Protein AF-A0A832KED1-F1 (afdb_monomer_lite)

Sequence (69 aa):
MGLTKILRHRDESTLDIREQKIFTCPKCDNELFLNMRFCDKCGSRIEWPEEYHHLINPGSGRNKPARTR

Structure (mmCIF, N/CA/C/O backbone):
data_AF-A0A832KED1-F1
#
_entry.id   AF-A0A832KED1-F1
#
loop_
_atom_site.group_PDB
_atom_site.id
_atom_site.type_symbol
_atom_site.label_atom_id
_atom_site.label_alt_id
_atom_site.label_comp_id
_atom_site.label_asym_id
_atom_site.label_entity_id
_atom_site.label_seq_id
_atom_site.pdbx_PDB_ins_code
_atom_site.Cartn_x
_atom_site.Cartn_y
_atom_site.Cartn_z
_atom_site.occupancy
_atom_site.B_iso_or_equiv
_atom_site.auth_seq_id
_atom_site.auth_comp_id
_atom_site.auth_asym_id
_atom_site.auth_atom_id
_atom_site.pdbx_PDB_model_num
ATOM 1 N N . MET A 1 1 ? 56.580 -8.152 23.091 1.00 47.31 1 MET A N 1
ATOM 2 C CA . MET A 1 1 ? 55.702 -9.191 22.508 1.00 47.31 1 MET A CA 1
ATOM 3 C C . MET A 1 1 ? 54.264 -8.845 22.892 1.00 47.31 1 MET A C 1
ATOM 5 O O . MET A 1 1 ? 53.764 -9.340 23.889 1.00 47.31 1 MET A O 1
ATOM 9 N N . GLY A 1 2 ? 53.659 -7.868 22.206 1.00 45.28 2 GLY A N 1
ATOM 10 C CA . GLY A 1 2 ? 52.339 -7.323 22.548 1.00 45.28 2 GLY A CA 1
ATOM 11 C C . GLY A 1 2 ? 51.287 -7.890 21.608 1.00 45.28 2 GLY A C 1
ATOM 12 O O . GLY A 1 2 ? 51.344 -7.645 20.407 1.00 45.28 2 GLY A O 1
ATOM 13 N N . LEU A 1 3 ? 50.392 -8.704 22.155 1.00 53.72 3 LEU A N 1
ATOM 14 C CA . LEU A 1 3 ? 49.396 -9.467 21.416 1.00 53.72 3 LEU A CA 1
ATOM 15 C C . LEU A 1 3 ? 48.352 -8.546 20.764 1.00 53.72 3 LEU A C 1
ATOM 17 O O . LEU A 1 3 ? 47.837 -7.603 21.361 1.00 53.72 3 LEU A O 1
ATOM 21 N N . THR A 1 4 ? 48.064 -8.867 19.510 1.00 52.66 4 THR A N 1
ATOM 22 C CA . THR A 1 4 ? 47.146 -8.231 18.565 1.00 52.66 4 THR A CA 1
ATOM 23 C C . THR A 1 4 ? 45.722 -8.058 19.109 1.00 52.66 4 THR A C 1
ATOM 25 O O . THR A 1 4 ? 45.038 -9.049 19.361 1.00 52.66 4 THR A O 1
ATOM 28 N N . LYS A 1 5 ? 45.214 -6.820 19.179 1.00 51.31 5 LYS A N 1
ATOM 29 C CA . LYS A 1 5 ? 43.769 -6.537 19.270 1.00 51.31 5 LYS A CA 1
ATOM 30 C C . LYS A 1 5 ? 43.235 -6.126 17.900 1.00 51.31 5 LYS A C 1
ATOM 32 O O . LYS A 1 5 ? 42.978 -4.958 17.637 1.00 51.31 5 LYS A O 1
ATOM 37 N N . ILE A 1 6 ? 43.074 -7.107 17.016 1.00 64.00 6 ILE A N 1
ATOM 38 C CA . ILE A 1 6 ? 42.241 -6.952 15.820 1.00 64.00 6 ILE A CA 1
ATOM 39 C C . ILE A 1 6 ? 40.802 -7.160 16.296 1.00 64.00 6 ILE A C 1
ATOM 41 O O . ILE A 1 6 ? 40.307 -8.286 16.333 1.00 64.00 6 ILE A O 1
ATOM 45 N N . LEU A 1 7 ? 40.150 -6.084 16.737 1.00 60.81 7 LEU A N 1
ATOM 46 C CA . LEU A 1 7 ? 38.712 -6.099 16.986 1.00 60.81 7 LEU A CA 1
ATOM 47 C C . LEU A 1 7 ? 38.014 -6.158 15.625 1.00 60.81 7 LEU A C 1
ATOM 49 O O . LEU A 1 7 ? 37.864 -5.157 14.929 1.00 60.81 7 LEU A O 1
ATOM 53 N N . ARG A 1 8 ? 37.640 -7.375 15.223 1.00 56.38 8 ARG A N 1
ATOM 54 C CA . ARG A 1 8 ? 36.706 -7.624 14.128 1.00 56.38 8 ARG A CA 1
ATOM 55 C C . ARG A 1 8 ? 35.345 -7.075 14.560 1.00 56.38 8 ARG A C 1
ATOM 57 O O 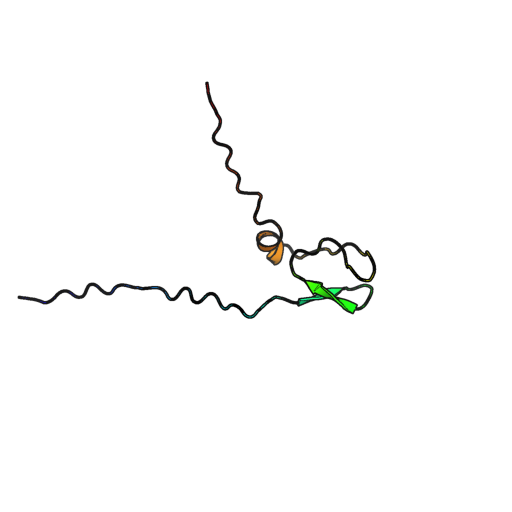. ARG A 1 8 ? 34.618 -7.763 15.271 1.00 56.38 8 ARG A O 1
ATOM 64 N N . HIS A 1 9 ? 34.998 -5.860 14.143 1.00 62.25 9 HIS A N 1
ATOM 65 C CA . HIS A 1 9 ? 33.600 -5.435 14.128 1.00 62.25 9 HIS A CA 1
ATOM 66 C C . HIS A 1 9 ? 32.874 -6.286 13.083 1.00 62.25 9 HIS A C 1
ATOM 68 O O . HIS A 1 9 ? 32.893 -6.006 11.887 1.00 62.25 9 HIS A O 1
ATOM 74 N N . ARG A 1 10 ? 32.306 -7.398 13.545 1.00 60.66 10 ARG A N 1
ATOM 75 C CA . ARG A 1 10 ? 31.284 -8.147 12.827 1.00 60.66 10 ARG A CA 1
ATOM 76 C C . ARG A 1 10 ? 29.974 -7.451 13.162 1.00 60.66 10 ARG A C 1
ATOM 78 O O . ARG A 1 10 ? 29.344 -7.816 14.145 1.00 60.66 10 ARG A O 1
ATOM 85 N N . ASP A 1 11 ? 29.655 -6.395 12.420 1.00 59.03 11 ASP A N 1
ATOM 86 C CA . ASP A 1 11 ? 28.385 -5.706 12.611 1.00 59.03 11 ASP A CA 1
ATOM 87 C C . ASP A 1 11 ? 27.248 -6.657 12.234 1.00 59.03 11 ASP A C 1
ATOM 89 O O . ASP A 1 11 ? 27.229 -7.316 11.189 1.00 59.03 11 ASP A O 1
ATOM 93 N N . GLU A 1 12 ? 26.389 -6.813 13.215 1.00 60.97 12 GLU A N 1
ATOM 94 C CA . GLU A 1 12 ? 25.360 -7.807 13.387 1.00 60.97 12 GLU A CA 1
ATOM 95 C C . GLU A 1 12 ? 24.207 -7.482 12.436 1.00 60.97 12 GLU A C 1
ATOM 97 O O . GLU A 1 12 ? 23.206 -6.891 12.813 1.00 60.97 12 GLU A O 1
ATOM 102 N N . SER A 1 13 ? 24.334 -7.851 11.159 1.00 60.34 13 SER A N 1
ATOM 103 C CA . SER A 1 13 ? 23.212 -7.784 10.212 1.00 60.34 13 SER A CA 1
ATOM 104 C C . SER A 1 13 ? 22.204 -8.910 10.475 1.00 60.34 13 SER A C 1
ATOM 106 O O . SER A 1 13 ? 21.879 -9.701 9.591 1.00 60.34 13 SER A O 1
ATOM 108 N N . THR A 1 14 ? 21.688 -8.995 11.701 1.00 58.12 14 THR A N 1
ATOM 109 C CA . THR A 1 14 ? 20.360 -9.552 11.957 1.00 58.12 14 THR A CA 1
ATOM 110 C C . THR A 1 14 ? 19.350 -8.491 11.539 1.00 58.12 14 THR A C 1
ATOM 112 O O . THR A 1 14 ? 18.778 -7.791 12.370 1.00 58.12 14 THR A O 1
ATOM 115 N N . LEU A 1 15 ? 19.175 -8.318 10.227 1.00 61.06 15 LEU A N 1
ATOM 116 C CA . LEU A 1 15 ? 18.027 -7.579 9.719 1.00 61.06 15 LEU A CA 1
ATOM 117 C C . LEU A 1 15 ? 16.790 -8.419 10.043 1.00 61.06 15 LEU A C 1
ATOM 119 O O . LEU A 1 15 ? 16.568 -9.493 9.483 1.00 61.06 15 LEU A O 1
ATOM 123 N N . ASP A 1 16 ? 16.085 -7.932 11.055 1.00 55.81 16 ASP A N 1
ATOM 124 C CA . ASP A 1 16 ? 14.888 -8.469 11.672 1.00 55.81 16 ASP A CA 1
ATOM 125 C C . ASP A 1 16 ? 13.848 -8.902 10.624 1.00 55.81 16 ASP A C 1
ATOM 127 O O . ASP A 1 16 ? 13.368 -8.120 9.806 1.00 55.81 16 ASP A O 1
ATOM 131 N N . ILE A 1 17 ? 13.521 -10.193 10.629 1.00 61.16 17 ILE A N 1
ATOM 132 C CA . ILE A 1 17 ? 12.678 -10.852 9.621 1.00 61.16 17 ILE A CA 1
ATOM 133 C C . ILE A 1 17 ? 11.178 -10.623 9.914 1.00 61.16 17 ILE A C 1
ATOM 135 O O . ILE A 1 17 ? 10.341 -11.374 9.412 1.00 61.16 17 ILE A O 1
ATOM 139 N N . ARG A 1 18 ? 10.789 -9.674 10.783 1.00 61.16 18 ARG A N 1
ATOM 140 C CA . ARG A 1 18 ? 9.447 -9.709 11.396 1.00 61.16 18 ARG A CA 1
ATOM 141 C C . ARG A 1 18 ? 8.595 -8.458 11.274 1.00 61.16 18 ARG A C 1
ATOM 143 O O . ARG A 1 18 ? 7.386 -8.589 11.441 1.00 61.16 18 ARG A O 1
ATOM 150 N N . GLU A 1 19 ? 9.129 -7.306 10.889 1.00 65.56 19 GLU A N 1
ATOM 151 C CA . GLU A 1 19 ? 8.295 -6.106 10.742 1.00 65.56 19 GLU A CA 1
ATOM 152 C C . GLU A 1 19 ? 7.911 -5.833 9.279 1.00 65.56 19 GLU A C 1
ATOM 154 O O . GLU A 1 19 ? 8.416 -4.927 8.615 1.00 65.56 19 GLU A O 1
ATOM 159 N N . GLN A 1 20 ? 6.989 -6.641 8.745 1.00 69.44 20 GLN A N 1
ATOM 160 C CA . GLN A 1 20 ? 6.274 -6.264 7.523 1.00 69.44 20 GLN A CA 1
ATOM 161 C C . GLN A 1 20 ? 5.337 -5.104 7.875 1.00 69.44 20 GLN A C 1
ATOM 163 O O . GLN A 1 20 ? 4.349 -5.300 8.578 1.00 69.44 20 GLN A O 1
ATOM 168 N N . LYS A 1 21 ? 5.651 -3.887 7.417 1.00 73.00 21 LYS A N 1
ATOM 169 C CA . LYS A 1 21 ? 4.784 -2.719 7.629 1.00 73.00 21 LYS A CA 1
ATOM 170 C C . LYS A 1 21 ? 3.448 -2.929 6.906 1.00 73.00 21 LYS A C 1
ATOM 172 O O . LYS A 1 21 ? 3.410 -2.959 5.674 1.00 73.00 21 LYS A O 1
ATOM 177 N N . ILE A 1 22 ? 2.375 -3.077 7.684 1.00 84.31 22 ILE A N 1
ATOM 178 C CA . ILE A 1 22 ? 0.990 -3.184 7.208 1.00 84.31 22 ILE A CA 1
ATOM 179 C C . ILE A 1 22 ? 0.363 -1.789 7.250 1.00 84.31 22 ILE A C 1
ATOM 181 O O . ILE A 1 22 ? 0.511 -1.062 8.231 1.00 84.31 22 ILE A O 1
ATOM 185 N N . PHE A 1 23 ? -0.330 -1.417 6.178 1.00 87.31 23 PHE A N 1
ATOM 186 C CA . PHE A 1 23 ? -1.009 -0.132 6.027 1.00 87.31 23 PHE A CA 1
ATOM 187 C C . PHE A 1 23 ? -2.510 -0.337 5.879 1.00 87.31 23 PHE A C 1
ATOM 189 O O . PHE A 1 23 ? -2.954 -1.393 5.446 1.00 87.31 23 PHE A O 1
ATOM 196 N N . THR A 1 24 ? -3.301 0.685 6.180 1.00 91.25 24 THR A N 1
ATOM 197 C CA . THR A 1 24 ? -4.761 0.612 6.061 1.00 91.25 24 THR A CA 1
ATOM 198 C C . THR A 1 24 ? -5.230 1.387 4.839 1.00 91.25 24 THR A C 1
ATOM 200 O O . THR A 1 24 ? -4.814 2.522 4.604 1.00 91.25 24 THR A O 1
ATOM 203 N N . CYS A 1 25 ? -6.107 0.782 4.041 1.00 92.00 25 CYS A N 1
ATOM 204 C CA . CYS A 1 25 ? -6.707 1.453 2.899 1.00 92.00 25 CYS A CA 1
ATOM 205 C C . CYS A 1 25 ? -7.654 2.570 3.369 1.00 92.00 25 CYS A C 1
ATOM 207 O O . CYS A 1 25 ? -8.657 2.260 4.005 1.00 92.00 25 CYS A O 1
ATOM 209 N N . PRO A 1 26 ? -7.461 3.836 2.960 1.00 89.25 26 PRO A N 1
ATOM 210 C CA . PRO A 1 26 ? -8.305 4.952 3.407 1.00 89.25 26 PRO A CA 1
ATOM 211 C C . PRO A 1 26 ? -9.738 4.934 2.844 1.00 89.25 26 PRO A C 1
ATOM 213 O O . PRO A 1 26 ? -10.523 5.832 3.126 1.00 89.25 26 PRO A O 1
ATOM 216 N N . LYS A 1 27 ? -10.078 3.958 1.991 1.00 92.62 27 LYS A N 1
ATOM 217 C CA . LYS A 1 27 ? -11.385 3.868 1.322 1.00 92.62 27 LYS A CA 1
ATOM 218 C C . LYS A 1 27 ? -12.239 2.682 1.766 1.00 92.62 27 LYS A C 1
ATOM 220 O O . LYS A 1 27 ? -13.451 2.712 1.585 1.00 92.62 27 LYS A O 1
ATOM 225 N N . CYS A 1 28 ? -11.620 1.622 2.270 1.00 93.62 28 CYS A N 1
ATOM 226 C CA . CYS A 1 28 ? -12.334 0.408 2.675 1.00 93.62 28 CYS A CA 1
ATOM 227 C C . CYS A 1 28 ? -11.779 -0.227 3.950 1.00 93.62 28 CYS A C 1
ATOM 229 O O . CYS A 1 28 ? -12.191 -1.329 4.295 1.00 93.62 28 CYS A O 1
ATOM 231 N N . ASP A 1 29 ? -10.798 0.420 4.580 1.00 92.62 29 ASP A N 1
ATOM 232 C CA . ASP A 1 29 ? -10.166 -0.004 5.829 1.00 92.62 29 ASP A CA 1
ATOM 233 C C . ASP A 1 29 ? -9.495 -1.387 5.784 1.00 92.62 29 ASP A C 1
ATOM 235 O O . ASP A 1 29 ? -9.152 -1.961 6.812 1.00 92.62 29 ASP A O 1
ATOM 239 N N . ASN A 1 30 ? -9.250 -1.924 4.584 1.00 93.12 30 ASN A N 1
ATOM 240 C CA . ASN A 1 30 ? -8.542 -3.188 4.421 1.00 93.12 30 ASN A CA 1
ATOM 241 C C . ASN A 1 30 ? -7.033 -3.033 4.626 1.00 93.12 30 ASN A C 1
ATOM 243 O O . ASN A 1 30 ? -6.443 -2.022 4.242 1.00 93.12 30 ASN A O 1
ATOM 247 N N . GLU A 1 31 ? -6.405 -4.094 5.119 1.00 92.12 31 GLU A N 1
ATOM 248 C CA . GLU A 1 31 ? -4.957 -4.209 5.270 1.00 92.12 31 GLU A CA 1
ATOM 249 C C . GLU A 1 31 ? -4.246 -4.250 3.903 1.00 92.12 31 GLU A C 1
ATOM 251 O O . GLU A 1 31 ?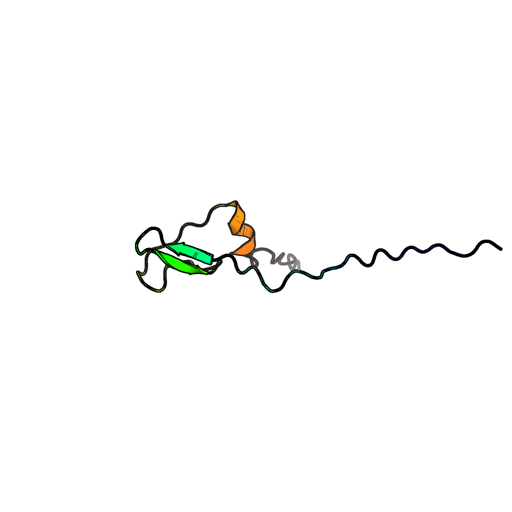 -4.668 -4.929 2.962 1.00 92.12 31 GLU A O 1
ATOM 256 N N . LEU A 1 32 ? -3.167 -3.488 3.778 1.00 90.25 32 LEU A N 1
ATOM 257 C CA . LEU A 1 32 ? -2.359 -3.307 2.580 1.00 90.25 32 LEU A CA 1
ATOM 258 C C . LEU A 1 32 ? -0.899 -3.606 2.904 1.00 90.25 32 LEU A C 1
ATOM 260 O O . LEU A 1 32 ? -0.372 -3.184 3.933 1.00 90.25 32 LEU A O 1
ATOM 264 N N . PHE A 1 33 ? -0.229 -4.277 1.978 1.00 86.88 33 PHE A N 1
ATOM 265 C CA . PHE A 1 33 ? 1.193 -4.579 2.065 1.00 86.88 33 PHE A CA 1
ATOM 266 C C . PHE A 1 33 ? 2.031 -3.496 1.370 1.00 86.88 33 PHE A C 1
ATOM 268 O O . PHE A 1 33 ? 1.629 -2.924 0.349 1.00 86.88 33 PHE A O 1
ATOM 275 N N . LEU A 1 34 ? 3.212 -3.217 1.928 1.00 82.88 34 LEU A N 1
ATOM 276 C CA . LEU A 1 34 ? 4.179 -2.272 1.372 1.00 82.88 34 LEU A CA 1
ATOM 277 C C . LEU A 1 34 ? 4.647 -2.747 -0.003 1.00 82.88 34 LEU A C 1
ATOM 279 O O . LEU A 1 34 ? 5.385 -3.723 -0.038 1.00 82.88 34 LEU A O 1
ATOM 283 N N . ASN A 1 35 ? 4.288 -2.011 -1.068 1.00 81.44 35 ASN A N 1
ATOM 284 C CA . ASN A 1 35 ? 4.509 -2.261 -2.514 1.00 81.44 35 ASN A CA 1
ATOM 285 C C . ASN A 1 35 ? 3.211 -2.393 -3.336 1.00 81.44 35 ASN A C 1
ATOM 287 O O . ASN A 1 35 ? 3.262 -2.416 -4.572 1.00 81.44 35 ASN A O 1
ATOM 291 N N . MET A 1 36 ? 2.044 -2.435 -2.688 1.00 86.56 36 MET A N 1
ATOM 292 C CA . MET A 1 36 ? 0.754 -2.472 -3.379 1.00 86.56 36 MET A CA 1
ATOM 293 C C . MET A 1 36 ? 0.457 -1.142 -4.081 1.00 86.56 36 MET A C 1
ATOM 295 O O . MET A 1 36 ? 0.372 -0.095 -3.451 1.00 86.56 36 MET A O 1
ATOM 299 N N . ARG A 1 37 ? 0.244 -1.160 -5.402 1.00 87.31 37 ARG A N 1
ATOM 300 C CA . ARG A 1 37 ? -0.156 0.048 -6.164 1.00 87.31 37 ARG A CA 1
ATOM 301 C C . ARG A 1 37 ? -1.655 0.348 -6.058 1.00 87.31 37 ARG A C 1
ATOM 303 O O . ARG A 1 37 ? -2.074 1.497 -6.191 1.00 87.31 37 ARG A O 1
ATOM 310 N N . PHE A 1 38 ? -2.451 -0.694 -5.837 1.00 92.44 38 PHE A N 1
ATOM 311 C CA . PHE A 1 38 ? -3.904 -0.645 -5.725 1.00 92.44 38 PHE A CA 1
ATOM 312 C C . PHE A 1 38 ? -4.351 -1.573 -4.592 1.00 92.44 38 PHE A C 1
ATOM 314 O O . PHE A 1 38 ? -3.700 -2.585 -4.333 1.00 92.44 38 PHE A O 1
ATOM 321 N N . CYS A 1 39 ? -5.452 -1.233 -3.925 1.00 92.75 39 CYS A N 1
ATOM 322 C CA . CYS A 1 39 ? -6.071 -2.096 -2.926 1.00 92.75 39 CYS A CA 1
ATOM 323 C C . CYS A 1 39 ? -6.686 -3.332 -3.591 1.00 92.75 39 CYS A C 1
ATOM 325 O O . CYS A 1 39 ? -7.528 -3.187 -4.475 1.00 92.75 39 CYS A O 1
ATOM 327 N N . ASP A 1 40 ? -6.332 -4.526 -3.118 1.00 91.31 40 ASP A N 1
ATOM 328 C CA . ASP A 1 40 ? -6.870 -5.797 -3.627 1.00 91.31 40 ASP A CA 1
ATOM 329 C C . ASP A 1 40 ? -8.379 -5.962 -3.353 1.00 91.31 40 ASP A C 1
ATOM 331 O O . ASP A 1 40 ? -9.110 -6.513 -4.168 1.00 91.31 40 ASP A O 1
ATOM 335 N N . LYS A 1 41 ? -8.885 -5.398 -2.247 1.00 93.75 41 LYS A N 1
ATOM 336 C CA . LYS A 1 41 ? -10.316 -5.467 -1.908 1.00 93.75 41 LYS A CA 1
ATOM 337 C C . LYS A 1 41 ? -11.200 -4.514 -2.701 1.00 93.75 41 LYS A C 1
ATOM 339 O O . LYS A 1 41 ? -12.290 -4.899 -3.105 1.00 93.75 41 LYS A O 1
ATOM 344 N N . CYS A 1 42 ? -10.795 -3.249 -2.836 1.00 94.44 42 CYS A N 1
ATOM 345 C CA . CYS A 1 42 ? -11.667 -2.199 -3.379 1.00 94.44 42 CYS A CA 1
ATOM 346 C C . CYS A 1 42 ? -11.195 -1.614 -4.715 1.00 94.44 42 CYS A C 1
ATOM 348 O O . CYS A 1 42 ? -11.896 -0.787 -5.293 1.00 94.44 42 CYS A O 1
ATOM 350 N N . GLY A 1 43 ? -9.996 -1.969 -5.185 1.00 92.69 43 GLY A N 1
ATOM 351 C CA . GLY A 1 43 ? -9.416 -1.454 -6.429 1.00 92.69 43 GLY A CA 1
ATOM 352 C C . GLY A 1 43 ? -8.957 0.008 -6.378 1.00 92.69 43 GLY A C 1
ATOM 353 O O . GLY A 1 43 ? -8.552 0.561 -7.399 1.00 92.69 43 GLY A O 1
ATOM 354 N N . SER A 1 44 ? -9.004 0.665 -5.215 1.00 93.44 44 SER A N 1
ATOM 355 C CA . SER A 1 44 ? -8.582 2.066 -5.096 1.00 93.44 44 SER A CA 1
ATOM 356 C C . SER A 1 44 ? -7.064 2.198 -5.210 1.00 93.44 44 SER A C 1
ATOM 358 O O . SER 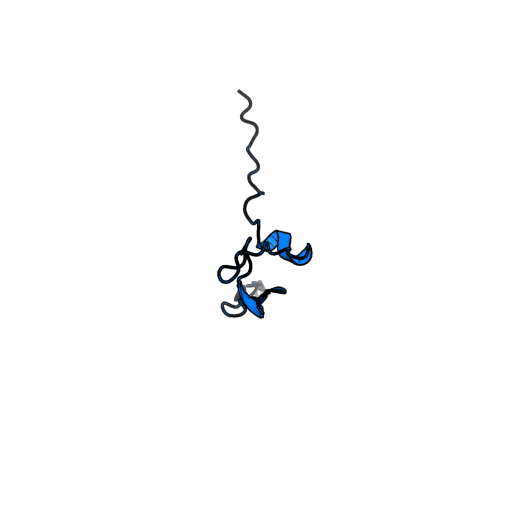A 1 44 ? -6.325 1.383 -4.658 1.00 93.44 44 SER A O 1
ATOM 360 N N . ARG A 1 45 ? -6.595 3.228 -5.926 1.00 91.69 45 ARG A N 1
ATOM 361 C CA . ARG A 1 45 ? -5.164 3.550 -6.026 1.00 91.69 45 ARG A CA 1
ATOM 362 C C . ARG A 1 45 ? -4.636 3.972 -4.656 1.00 91.69 45 ARG A C 1
ATOM 364 O O . ARG A 1 45 ? -5.284 4.758 -3.971 1.00 91.69 45 ARG A O 1
ATOM 371 N N . ILE A 1 46 ? -3.471 3.449 -4.288 1.00 89.25 46 ILE A N 1
ATOM 372 C CA . ILE A 1 46 ? -2.796 3.771 -3.030 1.00 89.25 46 ILE A CA 1
ATOM 373 C C . ILE A 1 46 ? -1.681 4.772 -3.317 1.00 89.25 46 ILE A C 1
ATOM 375 O O . ILE A 1 46 ? -0.834 4.528 -4.178 1.00 89.25 46 ILE A O 1
ATOM 379 N N . GLU A 1 47 ? -1.703 5.898 -2.610 1.00 86.38 47 GLU A N 1
ATOM 380 C CA . GLU A 1 47 ? -0.639 6.899 -2.648 1.00 86.38 47 GLU A CA 1
ATOM 381 C C . GL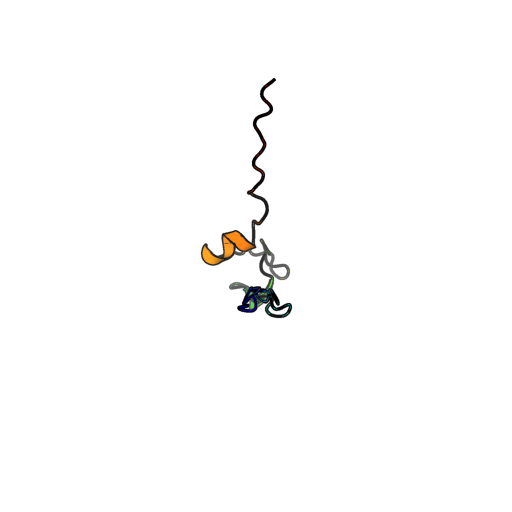U A 1 47 ? 0.267 6.705 -1.435 1.00 86.38 47 GLU A C 1
ATOM 383 O O . GLU A 1 47 ? -0.169 6.809 -0.290 1.00 86.38 47 GLU A O 1
ATOM 388 N N . TRP A 1 48 ? 1.526 6.362 -1.700 1.00 84.31 48 TRP A N 1
ATOM 389 C CA . TRP A 1 48 ? 2.523 6.110 -0.669 1.00 84.31 48 TRP A CA 1
ATOM 390 C C . TRP A 1 48 ? 3.298 7.392 -0.352 1.00 84.31 48 TRP A C 1
ATOM 392 O O . TRP A 1 48 ? 3.690 8.090 -1.290 1.00 84.31 48 TRP A O 1
ATOM 402 N N . PRO A 1 49 ? 3.577 7.686 0.930 1.00 82.62 49 PRO A N 1
ATOM 403 C CA . PRO A 1 49 ? 4.442 8.802 1.297 1.00 82.62 49 PRO A CA 1
ATOM 404 C C . PRO A 1 49 ? 5.856 8.645 0.708 1.00 82.62 49 PRO A C 1
ATOM 406 O O . PRO A 1 49 ? 6.342 7.524 0.524 1.00 82.62 49 PRO A O 1
ATOM 409 N N . GLU A 1 50 ? 6.545 9.763 0.450 1.00 83.50 50 GLU A N 1
ATOM 410 C C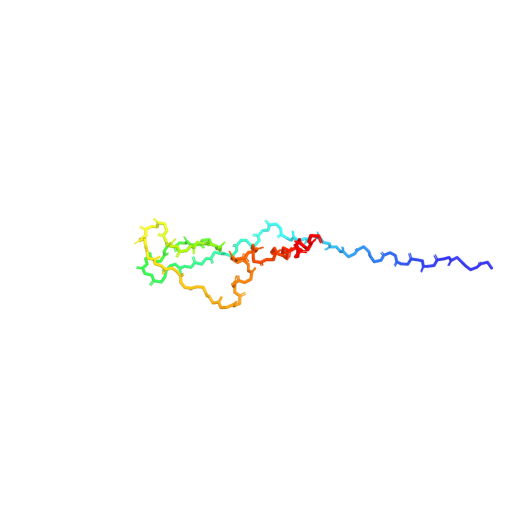A . GLU A 1 50 ? 7.903 9.769 -0.128 1.00 83.50 50 GLU A CA 1
ATOM 411 C C . GLU A 1 50 ? 8.906 8.938 0.684 1.00 83.50 50 GLU A C 1
ATOM 413 O O . GLU A 1 50 ? 9.777 8.273 0.117 1.00 83.50 50 GLU A O 1
ATOM 418 N N . GLU A 1 51 ? 8.732 8.894 2.005 1.00 80.88 51 GLU A N 1
ATOM 419 C CA . GLU A 1 51 ? 9.551 8.099 2.922 1.00 80.88 51 GLU A CA 1
ATOM 420 C C . GLU A 1 51 ? 9.481 6.582 2.658 1.00 80.88 51 GLU A C 1
ATOM 422 O O . GLU A 1 51 ? 10.327 5.850 3.147 1.00 80.88 51 GLU A O 1
ATOM 427 N N . TYR A 1 52 ? 8.518 6.084 1.876 1.00 80.19 52 TYR A N 1
ATOM 428 C CA . TYR A 1 52 ? 8.416 4.666 1.503 1.00 80.19 52 TYR A CA 1
ATOM 429 C C . TYR A 1 52 ? 8.820 4.406 0.052 1.00 80.19 52 TYR A C 1
ATOM 431 O O . TYR A 1 52 ? 8.987 3.255 -0.360 1.00 80.19 52 TYR A O 1
ATOM 439 N N . HIS A 1 53 ? 9.014 5.456 -0.746 1.00 80.38 53 HIS A N 1
ATOM 440 C CA . HIS A 1 53 ? 9.190 5.333 -2.189 1.00 80.38 53 HIS A CA 1
ATOM 441 C C . HIS A 1 53 ? 10.457 4.541 -2.567 1.00 80.38 53 HIS A C 1
ATOM 443 O O . HIS A 1 53 ? 10.452 3.779 -3.537 1.00 80.38 53 HIS A O 1
ATOM 449 N N . HIS A 1 54 ? 11.511 4.649 -1.751 1.00 76.94 54 HIS A N 1
ATOM 450 C CA . HIS A 1 54 ? 12.758 3.895 -1.900 1.00 76.94 54 HIS A CA 1
ATOM 451 C C . HIS A 1 54 ? 12.615 2.394 -1.586 1.00 76.94 54 HIS A C 1
ATOM 453 O O . HIS A 1 54 ? 13.392 1.591 -2.096 1.00 76.94 54 HIS A O 1
ATOM 459 N N . LEU A 1 55 ? 11.603 2.003 -0.803 1.00 78.44 55 LEU A N 1
ATOM 460 C CA . LEU A 1 55 ? 11.299 0.602 -0.490 1.00 78.44 55 LEU A CA 1
ATOM 461 C C . LEU A 1 55 ? 10.391 -0.036 -1.555 1.00 78.44 55 LEU A C 1
ATOM 463 O O . LEU A 1 55 ? 10.498 -1.227 -1.835 1.00 78.44 55 LEU A O 1
ATOM 467 N N . ILE A 1 56 ? 9.513 0.759 -2.174 1.00 79.19 56 ILE A N 1
ATOM 468 C CA . ILE A 1 56 ? 8.502 0.289 -3.137 1.00 79.19 56 ILE A CA 1
ATOM 469 C C . ILE A 1 56 ? 9.062 0.182 -4.567 1.00 79.19 56 ILE A C 1
ATOM 471 O O . ILE A 1 56 ? 8.587 -0.629 -5.364 1.00 79.19 56 ILE A O 1
ATOM 475 N N . ASN A 1 57 ? 10.093 0.967 -4.902 1.00 73.69 57 ASN A N 1
ATOM 476 C CA . ASN A 1 57 ? 10.757 0.942 -6.208 1.00 73.69 57 ASN A CA 1
ATOM 477 C C . ASN A 1 57 ? 12.256 0.596 -6.095 1.00 73.69 57 ASN A C 1
ATOM 479 O O . ASN A 1 57 ? 13.103 1.419 -6.442 1.00 73.69 57 ASN A O 1
ATOM 483 N N . PRO A 1 58 ? 12.623 -0.642 -5.710 1.00 64.00 58 PRO A N 1
ATOM 484 C CA . PRO A 1 58 ? 14.028 -1.047 -5.581 1.00 64.00 58 PRO A CA 1
ATOM 485 C C . PRO A 1 58 ? 14.767 -1.216 -6.931 1.00 64.00 58 PRO A C 1
ATOM 487 O O . PRO A 1 58 ? 15.925 -1.620 -6.964 1.00 64.00 58 PRO A O 1
ATOM 490 N N . GLY A 1 59 ? 14.115 -0.942 -8.070 1.00 60.78 59 GLY A N 1
ATOM 491 C CA . GLY A 1 59 ? 14.589 -1.307 -9.413 1.00 60.78 59 GLY A CA 1
ATOM 492 C C . GLY A 1 59 ? 15.095 -0.171 -10.311 1.00 60.78 59 GLY A C 1
ATOM 493 O O . GLY A 1 59 ? 15.448 -0.438 -11.462 1.00 60.78 59 GLY A O 1
ATOM 494 N N . SER A 1 60 ? 15.136 1.080 -9.848 1.00 56.62 60 SER A N 1
ATOM 495 C CA . SER A 1 60 ? 15.627 2.214 -10.657 1.00 56.62 60 SER A CA 1
ATOM 496 C C . SER A 1 60 ? 17.161 2.304 -10.725 1.00 56.62 60 SER A C 1
ATOM 498 O O . SER A 1 60 ? 17.701 3.042 -11.546 1.00 56.62 60 SER A O 1
ATOM 500 N N . GLY A 1 61 ? 17.880 1.485 -9.955 1.00 57.31 61 GLY A N 1
ATOM 501 C CA . GLY A 1 61 ? 19.340 1.375 -9.977 1.00 57.31 61 GLY A CA 1
ATOM 502 C C . GLY A 1 61 ? 19.887 0.406 -11.028 1.00 57.31 61 GLY A C 1
ATOM 503 O O . GLY A 1 61 ? 20.685 -0.463 -10.697 1.00 57.31 61 GLY A O 1
ATOM 504 N N . ARG A 1 62 ? 19.496 0.520 -12.303 1.00 56.06 62 ARG A N 1
ATOM 505 C CA . ARG A 1 62 ? 20.294 -0.063 -13.397 1.00 56.06 62 ARG A CA 1
ATOM 506 C C . ARG A 1 62 ? 21.097 1.050 -14.044 1.00 56.06 62 ARG A C 1
ATOM 508 O O . ARG A 1 62 ? 20.650 1.665 -15.008 1.00 56.06 62 ARG A O 1
ATOM 515 N N . ASN A 1 63 ? 22.298 1.283 -13.517 1.00 64.19 63 ASN A N 1
ATOM 516 C CA . ASN A 1 63 ? 23.339 1.972 -14.265 1.00 64.19 63 ASN A CA 1
ATOM 517 C C . ASN A 1 63 ? 23.619 1.097 -15.498 1.00 64.19 63 ASN A C 1
ATOM 519 O O . ASN A 1 63 ? 24.281 0.066 -15.397 1.00 64.19 63 ASN A O 1
ATOM 523 N N . LYS A 1 64 ? 22.995 1.409 -16.640 1.00 60.97 64 LYS A N 1
ATOM 524 C CA . LYS A 1 64 ? 23.415 0.825 -17.913 1.00 60.97 64 LYS A CA 1
ATOM 525 C C . LYS A 1 64 ? 24.806 1.407 -18.156 1.00 60.97 64 LYS A C 1
ATOM 527 O O . LYS A 1 64 ? 24.862 2.613 -18.400 1.00 60.97 64 LYS A O 1
ATOM 532 N N . PRO A 1 65 ? 25.907 0.628 -18.099 1.00 65.31 65 PRO A N 1
ATOM 533 C CA . PRO A 1 65 ? 27.160 1.148 -18.611 1.00 65.31 65 PRO A CA 1
ATOM 534 C C . PRO A 1 65 ? 26.888 1.553 -20.057 1.00 65.31 65 PRO A C 1
ATOM 536 O O . PRO A 1 65 ? 26.320 0.773 -20.832 1.00 65.31 65 PRO A O 1
ATOM 539 N N . ALA A 1 66 ? 27.200 2.803 -20.392 1.00 66.25 66 ALA A N 1
ATOM 540 C CA . ALA A 1 66 ? 27.169 3.256 -21.766 1.00 66.25 66 ALA A CA 1
ATOM 541 C C . ALA A 1 66 ? 28.070 2.300 -22.554 1.00 66.25 66 ALA A C 1
ATOM 543 O O . ALA A 1 66 ? 29.282 2.276 -22.365 1.00 66.25 66 ALA A O 1
ATOM 544 N N . ARG A 1 67 ? 27.465 1.433 -23.370 1.00 67.44 67 ARG A N 1
ATOM 545 C CA . ARG A 1 67 ? 28.194 0.562 -24.286 1.00 67.44 67 ARG A CA 1
ATOM 546 C C . ARG A 1 67 ? 28.698 1.449 -25.420 1.00 67.44 67 ARG A C 1
ATOM 548 O O . ARG A 1 67 ? 28.058 1.535 -26.464 1.00 67.44 67 ARG A O 1
ATOM 555 N N . THR A 1 68 ? 29.784 2.173 -25.180 1.00 71.88 68 THR A N 1
ATOM 556 C CA . THR A 1 68 ? 30.556 2.826 -26.235 1.00 71.88 68 THR A CA 1
ATOM 557 C C . THR A 1 68 ? 31.305 1.746 -27.014 1.00 71.88 68 THR A C 1
ATOM 559 O O . THR A 1 68 ? 31.837 0.798 -26.441 1.00 71.88 68 THR A O 1
ATOM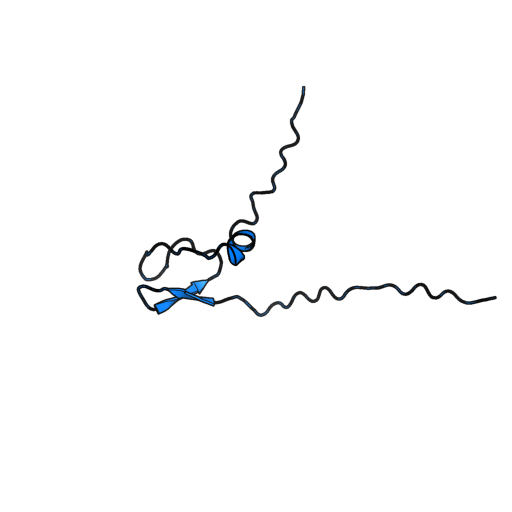 562 N N . ARG A 1 69 ? 31.186 1.854 -28.335 1.00 68.94 69 ARG A N 1
ATOM 563 C CA . ARG A 1 69 ? 31.665 0.932 -29.365 1.00 68.94 69 ARG A CA 1
ATOM 564 C C . ARG A 1 69 ? 33.183 0.937 -29.486 1.00 68.94 69 ARG A C 1
ATOM 566 O O . ARG A 1 69 ? 33.768 2.019 -29.275 1.00 68.94 69 ARG A O 1
#

pLDDT: mean 74.52, std 14.59, range [45.28, 94.44]

Foldseek 3Di:
DDDDDPPPPPPDPPPDPPDQPWDADPPPRDIDGLQDQADPPPRHGDDDDPVSPCVNCVDPPDPPPPPDD

Radius of gyration: 21.47 Å; chains: 1; bounding box: 68×21×52 Å

Secondary structure (DSSP, 8-state):
----------------S----EEE-TTT--EEETT-SB-TTT-PBPPPPHHHHHHH-TT----------